Protein AF-A0A3N0IJ73-F1 (afdb_monomer)

Secondary structure (DSSP, 8-state):
-----------HHHHHHHHHHHHHHHHHHHHHHHHHHHHHHHHHHHHHHHHHHHHHHHHHHHHHHHHHHHHTS-HHHHT-HHHHHHHHHHHHTSTT-TT-EEEEEE-SSEEEEEEE-TTSEEEEEEEEEETTEEEEEEEEEEE-----TTSSS------

Sequence (159 aa):
MTKKTEGLRVGPITLVTLIAALLLAVLAVLCATTANAQATMANRQATSLTEAYAIDSCGQRMVAGIEESLSQGDVAAALTTAKLDAIANNAKAADGACDLNIESEYDGSTVSFTISAPSGKTLCAKVTRENASVSVEEWKLTTAQETPQDELWSSNNTK

Solvent-accessible surface area (backbone atoms only — not comparable to full-atom values): 9220 Å² total; per-residue (Å²): 137,84,82,77,79,77,73,79,85,74,51,73,66,60,52,51,52,52,51,52,52,51,51,52,50,52,51,50,51,54,52,51,53,50,50,52,51,51,51,54,51,50,51,52,50,51,53,57,48,52,51,51,50,34,54,51,54,30,51,53,42,33,52,51,42,51,44,52,37,52,70,76,42,67,61,85,76,36,61,38,71,72,47,51,52,51,33,45,52,58,25,26,71,42,91,82,23,72,75,48,46,73,49,74,48,67,77,88,61,39,42,39,36,37,38,37,39,87,83,46,36,32,36,43,36,31,36,34,68,54,93,93,46,71,42,78,80,40,82,44,80,45,66,66,71,87,65,75,75,76,73,80,74,67,70,84,86,74,135

pLDDT: mean 81.63, std 14.43, range [41.44, 96.88]

Radius of gyration: 30.51 Å; Cα contacts (8 Å, |Δi|>4): 154; chains: 1; bounding box: 78×40×83 Å

Organism: NCBI:txid572010

Foldseek 3Di:
DDDPPPDDPDDPVNVVVVVVVVVVVVVVVVVVVVVVVVVVVVVVVVVVVLLVVLQVQLVVQLQVLLLVLLLVDDNVVSDDPVSSVVSSVVSQVDPPRVQWDKDWDDPPFKIWMWIAHPQQWIWTWIWGDDPSHIDTPDTDTDHPPPPVPPPDPPPPPDD

Mean predicted aligned error: 11.65 Å

Structure (mmCIF, N/CA/C/O backbone):
data_AF-A0A3N0IJ73-F1
#
_entry.id   AF-A0A3N0IJ73-F1
#
loop_
_atom_site.group_PDB
_atom_site.id
_atom_site.type_symbol
_atom_site.label_atom_id
_atom_site.label_alt_id
_atom_site.label_comp_id
_atom_site.label_asym_id
_atom_site.label_entity_id
_atom_site.label_seq_id
_atom_site.pdbx_PDB_ins_code
_atom_site.Cartn_x
_atom_site.Cartn_y
_atom_site.Cartn_z
_atom_site.occupancy
_atom_site.B_iso_or_equiv
_atom_site.auth_seq_id
_atom_site.auth_comp_id
_atom_site.auth_asym_id
_atom_site.auth_atom_id
_atom_site.pdbx_PDB_model_num
ATOM 1 N N . MET A 1 1 ? 56.960 -5.435 -53.987 1.00 41.44 1 MET A N 1
ATOM 2 C CA . MET A 1 1 ? 55.540 -5.768 -54.231 1.00 41.44 1 MET A CA 1
ATOM 3 C C . MET A 1 1 ? 54.690 -4.709 -53.537 1.00 41.44 1 MET A C 1
ATOM 5 O O . MET A 1 1 ? 54.332 -4.854 -52.378 1.00 41.44 1 MET A O 1
ATOM 9 N N . THR A 1 2 ? 54.508 -3.561 -54.189 1.00 45.16 2 THR A N 1
ATOM 10 C CA . THR A 1 2 ? 53.808 -2.395 -53.635 1.00 45.16 2 THR A CA 1
ATOM 11 C C . THR A 1 2 ? 52.308 -2.577 -53.839 1.00 45.16 2 THR A C 1
ATOM 13 O O . THR A 1 2 ? 51.815 -2.638 -54.963 1.00 45.16 2 THR A O 1
ATOM 16 N N . LYS A 1 3 ? 51.580 -2.746 -52.735 1.00 51.56 3 LYS A N 1
ATOM 17 C CA . LYS A 1 3 ? 50.130 -2.942 -52.722 1.00 51.56 3 LYS A CA 1
ATOM 18 C C . LYS A 1 3 ? 49.470 -1.639 -53.189 1.00 51.56 3 LYS A C 1
ATOM 20 O O . LYS A 1 3 ? 49.469 -0.654 -52.458 1.00 51.56 3 LYS A O 1
ATOM 25 N N . LYS A 1 4 ? 48.966 -1.621 -54.425 1.00 50.94 4 LYS A N 1
ATOM 26 C CA . LYS A 1 4 ? 48.170 -0.519 -54.977 1.00 50.94 4 LYS A CA 1
ATOM 27 C C . LYS A 1 4 ? 46.910 -0.386 -54.119 1.00 50.94 4 LYS A C 1
ATOM 29 O O . LYS A 1 4 ? 46.064 -1.273 -54.129 1.00 50.94 4 LYS A O 1
ATOM 34 N N . THR A 1 5 ? 46.804 0.684 -53.344 1.00 56.69 5 THR A N 1
ATOM 35 C CA . THR A 1 5 ? 45.549 1.082 -52.708 1.00 56.69 5 THR A CA 1
ATOM 36 C C . THR A 1 5 ? 44.623 1.582 -53.811 1.00 56.69 5 THR A C 1
ATOM 38 O O . THR A 1 5 ? 44.721 2.720 -54.264 1.00 56.69 5 THR A O 1
ATOM 41 N N . GLU A 1 6 ? 43.756 0.703 -54.314 1.00 58.97 6 GLU A N 1
ATOM 42 C CA . GLU A 1 6 ? 42.613 1.128 -55.118 1.00 58.97 6 GLU A CA 1
ATOM 43 C C . GLU A 1 6 ? 41.727 2.017 -54.245 1.00 58.97 6 GLU A C 1
ATOM 45 O O . GLU A 1 6 ? 41.061 1.556 -53.321 1.00 58.97 6 GLU A O 1
ATOM 50 N N . GLY A 1 7 ? 41.779 3.325 -54.503 1.00 61.22 7 GLY A N 1
ATOM 51 C CA . GLY A 1 7 ? 40.873 4.283 -53.892 1.00 61.22 7 GLY A CA 1
ATOM 52 C C . GLY A 1 7 ? 39.442 3.935 -54.288 1.00 61.22 7 GLY A C 1
ATOM 53 O O . GLY A 1 7 ? 39.105 3.949 -55.473 1.00 61.22 7 GLY A O 1
ATOM 54 N N . LEU A 1 8 ? 38.613 3.611 -53.296 1.00 64.56 8 LEU A N 1
ATOM 55 C CA . LEU A 1 8 ? 37.190 3.359 -53.478 1.00 64.56 8 LEU A CA 1
ATOM 56 C C . LEU A 1 8 ? 36.561 4.620 -54.099 1.00 64.56 8 LEU A C 1
ATOM 58 O O . LEU A 1 8 ? 36.478 5.662 -53.448 1.00 64.56 8 LEU A O 1
ATOM 62 N N . ARG A 1 9 ? 36.155 4.562 -55.374 1.00 67.44 9 ARG A N 1
ATOM 63 C CA . ARG A 1 9 ? 35.444 5.665 -56.039 1.00 67.44 9 ARG A CA 1
ATOM 64 C C . ARG A 1 9 ? 34.006 5.700 -55.531 1.00 67.44 9 ARG A C 1
ATOM 66 O O . ARG A 1 9 ? 33.099 5.176 -56.167 1.00 67.44 9 ARG A O 1
ATOM 73 N N . VAL A 1 10 ? 33.812 6.277 -54.352 1.00 70.62 10 VAL A N 1
ATOM 74 C CA . VAL A 1 10 ? 32.486 6.480 -53.765 1.00 70.62 10 VAL A CA 1
ATOM 75 C C . VAL A 1 10 ? 31.813 7.630 -54.507 1.00 70.62 10 VAL A C 1
ATOM 77 O O . VAL A 1 10 ? 32.291 8.763 -54.47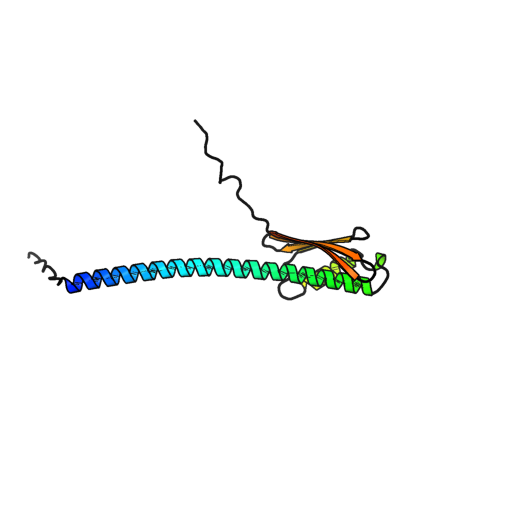7 1.00 70.62 10 VAL A O 1
ATOM 80 N N . GLY A 1 11 ? 30.716 7.338 -55.206 1.00 82.12 11 GLY A N 1
ATOM 81 C CA . GLY A 1 11 ? 29.887 8.374 -55.815 1.00 82.12 11 GLY A CA 1
ATOM 82 C C . GLY A 1 11 ? 29.214 9.241 -54.738 1.00 82.12 11 GLY A C 1
ATOM 83 O O . GLY A 1 11 ? 28.904 8.737 -53.656 1.00 82.12 11 GLY A O 1
ATOM 84 N N . PRO A 1 12 ? 28.933 10.528 -55.012 1.00 82.62 12 PRO A N 1
ATOM 85 C CA . PRO A 1 12 ? 28.343 11.449 -54.033 1.00 82.62 12 PRO A CA 1
ATOM 86 C C . PRO A 1 12 ? 26.993 10.965 -53.474 1.00 82.62 12 PRO A C 1
ATOM 88 O O . PRO A 1 12 ? 26.675 11.232 -52.320 1.00 82.62 12 PRO A O 1
ATOM 91 N N . ILE A 1 13 ? 26.233 10.182 -54.249 1.00 85.88 13 ILE A N 1
ATOM 92 C CA . ILE A 1 13 ? 24.969 9.570 -53.807 1.00 85.88 13 ILE A CA 1
ATOM 93 C C . ILE A 1 13 ? 25.214 8.555 -52.682 1.00 85.88 13 ILE A C 1
ATOM 95 O O . ILE A 1 13 ? 24.539 8.602 -51.658 1.00 85.88 13 ILE A O 1
ATOM 99 N N . THR A 1 14 ? 26.215 7.683 -52.827 1.00 86.69 14 THR A N 1
ATOM 100 C CA . THR A 1 14 ? 26.566 6.680 -51.811 1.00 86.69 14 THR A CA 1
ATOM 101 C C . THR A 1 14 ? 27.010 7.341 -50.503 1.00 86.69 14 THR A C 1
ATOM 103 O O . THR A 1 14 ? 26.659 6.874 -49.420 1.00 86.69 14 THR A O 1
ATOM 106 N N . LEU A 1 15 ? 27.725 8.468 -50.591 1.00 86.69 15 LEU A N 1
ATOM 107 C CA . LEU A 1 15 ? 28.125 9.248 -49.420 1.00 86.69 15 LEU A CA 1
ATOM 108 C C . LEU A 1 15 ? 26.905 9.799 -48.663 1.00 86.69 15 LEU A C 1
ATOM 110 O O . LEU A 1 15 ? 26.803 9.607 -47.453 1.00 86.69 15 LEU A O 1
ATOM 114 N N . VAL A 1 16 ? 25.958 10.429 -49.367 1.00 90.06 16 VAL A N 1
ATOM 115 C CA . VAL A 1 16 ? 24.736 10.976 -48.749 1.00 90.06 16 VAL A CA 1
ATOM 116 C C . VAL A 1 16 ? 23.900 9.869 -48.108 1.00 90.06 16 VAL A C 1
ATOM 118 O O . VAL A 1 16 ? 23.431 10.037 -46.984 1.00 90.06 16 VAL A O 1
ATOM 121 N N . THR A 1 17 ? 23.764 8.712 -48.763 1.00 92.50 17 THR A N 1
ATOM 122 C CA . THR A 1 17 ? 23.019 7.580 -48.190 1.00 92.50 17 THR A CA 1
ATOM 123 C C . THR A 1 17 ? 23.667 7.024 -46.925 1.00 92.50 17 THR A C 1
ATOM 125 O O . THR A 1 17 ? 22.953 6.677 -45.988 1.00 92.50 17 THR A O 1
ATOM 128 N N . LEU A 1 18 ? 25.003 6.977 -46.855 1.00 92.44 18 LEU A N 1
ATOM 129 C CA . LEU A 1 18 ? 25.710 6.5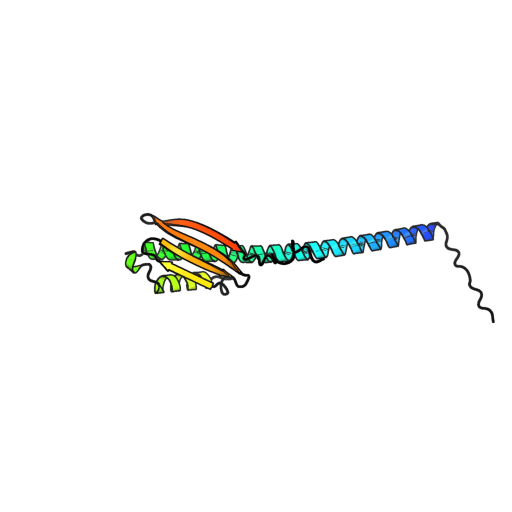17 -45.657 1.00 92.44 18 LEU A CA 1
ATOM 130 C C . LEU A 1 18 ? 25.543 7.492 -44.490 1.00 92.44 18 LEU A C 1
ATOM 132 O O . LEU A 1 18 ? 25.297 7.058 -43.368 1.00 92.44 18 LEU A O 1
ATOM 136 N N . ILE A 1 19 ? 25.623 8.800 -44.752 1.00 94.38 19 ILE A N 1
ATOM 137 C CA . ILE A 1 19 ? 25.391 9.824 -43.725 1.00 94.38 19 ILE A CA 1
ATOM 138 C C . ILE A 1 19 ? 23.947 9.750 -43.225 1.00 94.38 19 ILE A C 1
ATOM 140 O O . ILE A 1 19 ? 23.722 9.732 -42.019 1.00 94.38 19 ILE A O 1
ATOM 144 N N . ALA A 1 20 ? 22.970 9.649 -44.130 1.00 93.75 20 ALA A N 1
ATOM 145 C CA . ALA A 1 20 ? 21.566 9.512 -43.757 1.00 93.75 20 ALA A CA 1
ATOM 146 C C . ALA A 1 20 ? 21.319 8.252 -42.910 1.00 93.75 20 ALA A C 1
ATOM 148 O O . ALA A 1 20 ? 20.660 8.333 -41.876 1.00 93.75 20 ALA A O 1
ATOM 149 N N . ALA A 1 21 ? 21.893 7.107 -43.294 1.00 94.12 21 ALA A N 1
ATOM 150 C CA . ALA A 1 21 ? 21.797 5.871 -42.518 1.00 94.12 21 ALA A CA 1
ATOM 151 C C . ALA A 1 21 ? 22.432 6.009 -41.124 1.00 94.12 21 ALA A C 1
ATOM 153 O O . ALA A 1 21 ? 21.850 5.555 -40.141 1.00 94.12 21 ALA A O 1
ATOM 154 N N . LEU A 1 22 ? 23.586 6.677 -41.019 1.00 94.62 22 LEU A N 1
ATOM 155 C CA . LEU A 1 22 ? 24.241 6.943 -39.739 1.00 94.62 22 LEU A CA 1
ATOM 156 C C . LEU A 1 22 ? 23.397 7.866 -38.850 1.00 94.62 22 LEU A C 1
ATOM 158 O O . LEU A 1 22 ? 23.239 7.586 -37.666 1.00 94.62 22 LEU A O 1
ATOM 162 N N . LEU A 1 23 ? 22.805 8.925 -39.408 1.00 95.94 23 LEU A N 1
ATOM 163 C CA . LEU A 1 23 ? 21.911 9.821 -38.666 1.00 95.94 23 LEU A CA 1
ATOM 164 C C . LEU A 1 23 ? 20.656 9.091 -38.178 1.00 95.94 23 LEU A C 1
ATOM 166 O O . LEU A 1 23 ? 20.279 9.242 -37.019 1.00 95.94 23 LEU A O 1
ATOM 170 N N . LEU A 1 24 ? 20.042 8.261 -39.026 1.00 95.75 24 LEU A N 1
ATOM 171 C CA . LEU A 1 24 ? 18.901 7.432 -38.634 1.00 95.75 24 LEU A CA 1
ATOM 172 C C . LEU A 1 24 ? 19.274 6.441 -37.527 1.00 95.75 24 LEU A C 1
ATOM 174 O O . LEU A 1 24 ? 18.502 6.267 -36.588 1.00 95.75 24 LEU A O 1
ATOM 178 N N . ALA A 1 25 ? 20.463 5.837 -37.594 1.00 96.19 25 ALA A N 1
ATOM 179 C CA . ALA A 1 25 ? 20.952 4.950 -36.545 1.00 96.19 25 ALA A CA 1
ATOM 180 C C . ALA A 1 25 ? 21.143 5.694 -35.212 1.00 96.19 25 ALA A C 1
ATOM 182 O O . ALA A 1 25 ? 20.705 5.209 -34.171 1.00 96.19 25 ALA A O 1
ATOM 183 N N . VAL A 1 26 ? 21.735 6.892 -35.235 1.00 96.31 26 VAL A N 1
ATOM 184 C CA . VAL A 1 26 ? 21.917 7.716 -34.028 1.00 96.31 26 VAL A CA 1
ATOM 185 C C . VAL A 1 26 ? 20.571 8.144 -33.440 1.00 96.31 26 VAL A C 1
ATOM 187 O O . VAL A 1 26 ? 20.373 8.026 -32.231 1.00 96.31 26 VAL A O 1
ATOM 190 N N . LEU A 1 27 ? 19.625 8.583 -34.278 1.00 96.69 27 LEU A N 1
ATOM 191 C CA . LEU A 1 27 ? 18.270 8.919 -33.839 1.00 96.69 27 LEU A CA 1
ATOM 192 C C . LEU A 1 27 ? 17.579 7.713 -33.198 1.00 96.69 27 LEU A C 1
ATOM 194 O O . LEU A 1 27 ? 17.010 7.846 -32.119 1.00 96.69 27 LEU A O 1
ATOM 198 N N . ALA A 1 28 ? 17.685 6.531 -33.810 1.00 95.69 28 ALA A N 1
ATOM 199 C CA . ALA A 1 28 ? 17.106 5.307 -33.266 1.00 95.69 28 ALA A CA 1
ATOM 200 C C . ALA A 1 28 ? 17.679 4.963 -31.882 1.00 95.69 28 ALA A C 1
ATOM 202 O O . ALA A 1 28 ? 16.918 4.660 -30.962 1.00 95.69 28 ALA A O 1
ATOM 203 N N . VAL A 1 29 ? 19.002 5.062 -31.702 1.00 96.88 29 VAL A N 1
ATOM 204 C CA . VAL A 1 29 ? 19.650 4.822 -30.403 1.00 96.88 29 VAL A CA 1
ATOM 205 C C . VAL A 1 29 ? 19.185 5.840 -29.360 1.00 96.88 29 VAL A C 1
ATOM 207 O O . VAL A 1 29 ? 18.858 5.449 -28.242 1.00 96.88 29 VAL A O 1
ATOM 210 N N . LEU A 1 30 ? 19.093 7.125 -29.711 1.00 95.94 30 LEU A N 1
ATOM 211 C CA . LEU A 1 30 ? 18.648 8.170 -28.784 1.00 95.94 30 LEU A CA 1
ATOM 212 C C . LEU A 1 30 ? 17.172 8.011 -28.378 1.00 95.94 30 LEU A C 1
ATOM 214 O O . LEU A 1 30 ? 16.806 8.206 -27.215 1.00 95.94 30 LEU A O 1
ATOM 218 N N . CYS A 1 31 ? 16.316 7.620 -29.324 1.00 95.38 31 CYS A N 1
ATOM 219 C CA . CYS A 1 31 ? 14.930 7.266 -29.038 1.00 95.38 31 CYS A CA 1
ATOM 220 C C . CYS A 1 31 ? 14.854 6.058 -28.095 1.00 95.38 31 CYS A C 1
ATOM 222 O O . CYS A 1 31 ? 14.096 6.091 -27.128 1.00 95.38 31 CYS A O 1
ATOM 224 N N . ALA A 1 32 ? 15.666 5.021 -28.324 1.00 95.00 32 ALA A N 1
ATOM 225 C CA . ALA A 1 32 ? 15.690 3.832 -27.478 1.00 95.00 32 ALA A CA 1
ATOM 226 C C . ALA A 1 32 ? 16.170 4.133 -26.049 1.00 95.00 32 ALA A C 1
ATOM 228 O O . ALA A 1 32 ? 15.587 3.634 -25.087 1.00 95.00 32 ALA A O 1
ATOM 229 N N . THR A 1 33 ? 17.201 4.963 -25.870 1.00 94.69 33 THR A N 1
ATOM 230 C CA . THR A 1 33 ? 17.674 5.338 -24.525 1.00 94.69 33 THR A CA 1
ATOM 231 C C . THR A 1 33 ? 16.628 6.153 -23.771 1.00 94.69 33 THR A C 1
ATOM 233 O O . THR A 1 33 ? 16.377 5.884 -22.596 1.00 94.69 33 THR A O 1
ATOM 236 N N . THR A 1 34 ? 15.953 7.079 -24.457 1.00 95.12 34 THR A N 1
ATOM 237 C CA . THR A 1 34 ? 14.871 7.881 -23.872 1.00 95.12 34 THR A CA 1
ATOM 238 C C . THR A 1 34 ? 13.674 7.005 -23.497 1.00 95.12 34 THR A C 1
ATOM 240 O O . THR A 1 34 ? 13.163 7.120 -22.385 1.00 95.12 34 THR A O 1
ATOM 243 N N . ALA A 1 35 ? 13.267 6.076 -24.369 1.00 93.19 35 ALA A N 1
ATOM 244 C CA . ALA A 1 35 ? 12.182 5.136 -24.091 1.00 93.19 35 ALA A CA 1
ATOM 245 C C . ALA A 1 35 ? 12.487 4.241 -22.877 1.00 93.19 35 ALA A C 1
ATOM 247 O O . ALA A 1 35 ? 11.631 4.056 -22.016 1.00 93.19 35 ALA A O 1
ATOM 248 N N . ASN A 1 36 ? 13.719 3.737 -22.752 1.00 94.12 36 ASN A N 1
ATOM 249 C CA . ASN A 1 36 ? 14.134 2.935 -21.595 1.00 94.12 36 ASN A CA 1
ATOM 250 C C . ASN A 1 36 ? 14.132 3.741 -20.288 1.00 94.12 36 ASN A C 1
ATOM 252 O O . ASN A 1 36 ? 13.698 3.243 -19.244 1.00 94.12 36 ASN A O 1
ATOM 256 N N . ALA A 1 37 ? 14.582 4.997 -20.335 1.00 94.56 37 ALA A N 1
ATOM 257 C CA . ALA A 1 37 ? 14.527 5.892 -19.183 1.00 94.56 37 ALA A CA 1
ATOM 258 C C . ALA A 1 37 ? 13.073 6.170 -18.762 1.00 94.56 37 ALA A C 1
ATOM 260 O O . ALA A 1 37 ? 12.742 6.058 -17.580 1.00 94.56 37 ALA A O 1
ATOM 261 N N . GLN A 1 38 ? 12.192 6.448 -19.729 1.00 93.50 38 GLN A N 1
ATOM 262 C CA . GLN A 1 38 ? 10.759 6.637 -19.491 1.00 93.50 38 GLN A CA 1
ATOM 263 C C . GLN A 1 38 ? 10.105 5.381 -18.909 1.00 93.50 38 GLN A C 1
ATOM 265 O O . GLN A 1 38 ? 9.370 5.484 -17.931 1.00 93.50 38 GLN A O 1
ATOM 270 N N . ALA A 1 39 ? 10.416 4.196 -19.438 1.00 93.81 39 ALA A N 1
ATOM 271 C CA . ALA A 1 39 ? 9.903 2.929 -18.921 1.00 93.81 39 ALA A CA 1
ATOM 272 C C . ALA A 1 39 ? 10.352 2.677 -17.474 1.00 93.81 39 ALA A C 1
ATOM 274 O O . ALA A 1 39 ? 9.552 2.283 -16.628 1.00 93.81 39 ALA A O 1
ATOM 275 N N . THR A 1 40 ? 11.615 2.971 -17.159 1.00 93.50 40 THR A N 1
ATOM 276 C CA . THR A 1 40 ? 12.146 2.837 -15.795 1.00 93.50 40 THR A CA 1
ATOM 277 C C . THR A 1 40 ? 11.431 3.780 -14.827 1.00 93.50 40 THR A C 1
ATOM 279 O O . THR A 1 40 ? 11.063 3.379 -13.722 1.00 93.50 40 THR A O 1
ATOM 282 N N . MET A 1 41 ? 11.206 5.030 -15.238 1.00 93.56 41 MET A N 1
ATOM 283 C CA . MET A 1 41 ? 10.467 6.007 -14.440 1.00 93.56 41 MET A CA 1
ATOM 284 C C . MET A 1 41 ? 9.005 5.588 -14.246 1.00 93.56 41 MET A C 1
ATOM 286 O O . MET A 1 41 ? 8.517 5.619 -13.118 1.00 93.56 41 MET A O 1
ATOM 290 N N . ALA A 1 42 ? 8.335 5.132 -15.306 1.00 92.25 42 ALA A N 1
ATOM 291 C CA . ALA A 1 42 ? 6.966 4.632 -15.246 1.00 92.25 42 ALA A CA 1
ATOM 292 C C . ALA A 1 42 ? 6.842 3.422 -14.309 1.00 92.25 42 ALA A C 1
ATOM 294 O O . ALA A 1 42 ? 5.927 3.374 -13.493 1.00 92.25 42 ALA A O 1
ATOM 295 N N . ASN A 1 43 ? 7.796 2.487 -14.352 1.00 92.75 43 ASN A N 1
ATOM 296 C CA . ASN A 1 43 ? 7.816 1.340 -13.446 1.00 92.75 43 ASN A CA 1
ATOM 297 C C . ASN A 1 43 ? 7.939 1.777 -11.979 1.00 92.75 43 ASN A C 1
ATOM 299 O O . ASN A 1 43 ? 7.180 1.318 -11.134 1.00 92.75 43 ASN A O 1
ATOM 303 N N . ARG A 1 44 ? 8.838 2.724 -11.675 1.00 91.19 44 ARG A N 1
ATOM 304 C CA . ARG A 1 44 ? 8.978 3.276 -10.314 1.00 91.19 44 ARG A CA 1
ATOM 305 C C . ARG A 1 44 ? 7.697 3.965 -9.840 1.00 91.19 44 ARG A C 1
ATOM 307 O O . ARG A 1 44 ? 7.312 3.798 -8.685 1.00 91.19 44 ARG A O 1
ATOM 314 N N . GLN A 1 45 ? 7.032 4.712 -10.722 1.00 91.62 45 GLN A N 1
ATOM 315 C CA . GLN A 1 45 ? 5.744 5.339 -10.416 1.00 91.62 45 GLN A CA 1
ATOM 316 C C . GLN A 1 45 ? 4.661 4.292 -10.145 1.00 91.62 45 GLN A C 1
ATOM 318 O O . GLN A 1 45 ? 3.960 4.401 -9.143 1.00 91.62 45 GLN A O 1
ATOM 323 N N . ALA A 1 46 ? 4.563 3.256 -10.981 1.00 89.88 46 ALA A N 1
ATOM 324 C CA . ALA A 1 46 ? 3.607 2.168 -10.803 1.00 89.88 46 ALA A CA 1
ATOM 325 C C . ALA A 1 46 ? 3.829 1.421 -9.479 1.00 89.88 46 ALA A C 1
ATOM 327 O O . ALA A 1 46 ? 2.870 1.193 -8.741 1.00 89.88 46 ALA A O 1
ATOM 328 N N . THR A 1 47 ? 5.081 1.104 -9.131 1.00 88.56 47 THR A N 1
ATOM 329 C CA . THR A 1 47 ? 5.425 0.482 -7.845 1.00 88.56 47 THR A CA 1
ATOM 330 C C . THR A 1 47 ? 5.042 1.381 -6.672 1.00 88.56 47 THR A C 1
ATOM 332 O O . THR A 1 47 ? 4.324 0.939 -5.779 1.00 88.56 47 THR A O 1
ATOM 335 N N . SER A 1 48 ? 5.446 2.658 -6.692 1.00 86.94 48 SER A N 1
ATOM 336 C CA . SER A 1 48 ? 5.131 3.590 -5.601 1.00 86.94 48 SER A CA 1
ATOM 337 C C . SER A 1 48 ? 3.627 3.812 -5.434 1.00 86.94 48 SER A C 1
ATOM 339 O O . SER A 1 48 ? 3.178 4.068 -4.318 1.00 86.94 48 SER A O 1
ATOM 341 N N . LEU A 1 49 ? 2.863 3.785 -6.527 1.00 89.19 49 LEU A N 1
ATOM 342 C CA . LEU A 1 49 ? 1.418 3.974 -6.491 1.00 89.19 49 LEU A CA 1
ATOM 343 C C . LEU A 1 49 ? 0.704 2.715 -5.982 1.00 89.19 49 LEU A C 1
ATOM 345 O O . LEU A 1 49 ? -0.191 2.818 -5.151 1.00 89.19 49 LEU A O 1
ATOM 349 N N . THR A 1 50 ? 1.141 1.533 -6.425 1.00 90.00 50 THR A N 1
ATOM 350 C CA . THR A 1 50 ? 0.630 0.240 -5.937 1.00 90.00 50 THR A CA 1
ATOM 351 C C . THR A 1 50 ? 0.793 0.130 -4.425 1.00 90.00 50 THR A C 1
ATOM 353 O O . THR A 1 50 ? -0.145 -0.226 -3.719 1.00 90.00 50 THR A O 1
ATOM 356 N N . GLU A 1 51 ? 1.962 0.509 -3.915 1.00 88.75 51 GLU A N 1
ATOM 357 C CA . GLU A 1 51 ? 2.231 0.514 -2.482 1.00 88.75 51 GLU A CA 1
ATOM 358 C C . GLU A 1 51 ? 1.363 1.526 -1.721 1.00 88.75 51 GLU A C 1
ATOM 360 O O . GLU A 1 51 ? 0.819 1.203 -0.667 1.00 88.75 51 GLU A O 1
ATOM 365 N N . ALA A 1 52 ? 1.174 2.734 -2.265 1.00 89.81 52 ALA A N 1
ATOM 366 C CA . ALA A 1 52 ? 0.285 3.725 -1.662 1.00 89.81 52 ALA A CA 1
ATOM 367 C C . ALA A 1 52 ? -1.157 3.199 -1.548 1.00 89.81 52 ALA A C 1
ATOM 369 O O . ALA A 1 52 ? -1.779 3.356 -0.500 1.00 89.81 52 ALA A O 1
ATOM 370 N N . TYR A 1 53 ? -1.661 2.519 -2.583 1.00 90.25 53 TYR A N 1
ATOM 371 C CA . TYR A 1 53 ? -2.981 1.884 -2.540 1.00 90.25 53 TYR A CA 1
ATOM 372 C C . TYR A 1 53 ? -3.052 0.718 -1.552 1.00 90.25 53 TYR A C 1
ATOM 374 O O . TYR A 1 53 ? -4.078 0.543 -0.895 1.00 90.25 53 TYR A O 1
ATOM 382 N N . ALA A 1 54 ? -1.983 -0.068 -1.408 1.00 90.00 54 ALA A N 1
ATOM 383 C CA . ALA A 1 54 ? -1.932 -1.136 -0.415 1.00 90.00 54 ALA A CA 1
ATOM 384 C C . ALA A 1 54 ? -2.079 -0.570 1.007 1.00 90.00 54 ALA A C 1
ATOM 386 O O . ALA A 1 54 ? -2.936 -1.035 1.761 1.00 90.00 54 ALA A O 1
ATOM 387 N N . ILE A 1 55 ? -1.328 0.488 1.334 1.00 90.94 55 ILE A N 1
ATOM 388 C CA . ILE A 1 55 ? -1.406 1.179 2.629 1.00 90.94 55 ILE A CA 1
ATOM 389 C C . ILE A 1 55 ? -2.799 1.782 2.851 1.00 90.94 55 ILE A C 1
ATOM 391 O O . ILE A 1 55 ? -3.392 1.569 3.907 1.00 90.94 55 ILE A O 1
ATOM 395 N N . ASP A 1 56 ? -3.342 2.489 1.856 1.00 91.75 56 ASP A N 1
ATOM 396 C CA . ASP A 1 56 ? -4.654 3.139 1.955 1.00 91.75 56 ASP A CA 1
ATOM 397 C C . ASP A 1 56 ? -5.774 2.111 2.173 1.00 91.75 56 ASP A C 1
ATOM 399 O O . ASP A 1 56 ? -6.572 2.229 3.103 1.00 91.75 56 ASP A O 1
ATOM 403 N N . SER A 1 57 ? -5.769 1.028 1.390 1.00 91.31 57 SER A N 1
ATOM 404 C CA . SER A 1 57 ? -6.738 -0.061 1.541 1.00 91.31 57 SER A CA 1
ATOM 405 C C . SER A 1 57 ? -6.626 -0.753 2.903 1.00 91.31 57 SER A C 1
ATOM 407 O O . SER A 1 57 ? -7.639 -1.135 3.487 1.00 91.31 57 SER A O 1
ATOM 409 N N . CYS A 1 58 ? -5.410 -0.904 3.435 1.00 92.50 58 CYS A N 1
ATOM 410 C CA . CYS A 1 58 ? -5.175 -1.457 4.765 1.00 92.50 58 CYS A CA 1
ATOM 411 C C . CYS A 1 58 ? -5.765 -0.548 5.852 1.00 92.50 58 CYS A C 1
ATOM 413 O O . CYS A 1 58 ? -6.506 -1.020 6.715 1.00 92.50 58 CYS A O 1
ATOM 415 N N . GLY A 1 59 ? -5.538 0.765 5.748 1.00 91.88 59 GLY A N 1
ATOM 416 C CA . GLY A 1 59 ? -6.144 1.749 6.641 1.00 91.88 59 GLY A CA 1
ATOM 417 C C . GLY A 1 59 ? -7.670 1.715 6.596 1.00 91.88 59 GLY A C 1
ATOM 418 O O . GLY A 1 59 ? -8.312 1.724 7.641 1.00 91.88 59 GLY A O 1
ATOM 419 N N . GLN A 1 60 ? -8.270 1.620 5.405 1.00 92.88 60 GLN A N 1
ATOM 420 C CA . GLN A 1 60 ? -9.729 1.578 5.271 1.00 92.88 60 GLN A CA 1
ATOM 421 C C . GLN A 1 60 ? -10.318 0.318 5.918 1.00 92.88 60 GLN A C 1
ATOM 423 O O . GLN A 1 60 ? -11.334 0.395 6.606 1.00 92.88 60 GLN A O 1
ATOM 428 N N . ARG A 1 61 ? -9.653 -0.837 5.771 1.00 92.81 61 ARG A N 1
ATOM 429 C CA . ARG A 1 61 ? -10.045 -2.077 6.467 1.00 92.81 61 ARG A CA 1
ATOM 430 C C . ARG A 1 61 ? -9.920 -1.949 7.980 1.00 92.81 61 ARG A C 1
ATOM 432 O O . ARG A 1 61 ? -10.767 -2.465 8.702 1.00 92.81 61 ARG A O 1
ATOM 439 N N . MET A 1 62 ? -8.893 -1.253 8.458 1.00 91.75 62 MET A N 1
ATOM 440 C CA . MET A 1 62 ? -8.728 -0.990 9.882 1.00 91.75 62 MET A CA 1
ATOM 441 C C . MET A 1 62 ? -9.870 -0.129 10.432 1.00 91.75 62 MET A C 1
ATOM 443 O O . MET A 1 62 ? -10.460 -0.492 11.447 1.00 91.75 62 MET A O 1
ATOM 447 N N . VAL A 1 63 ? -10.243 0.949 9.734 1.00 91.81 63 VAL A N 1
ATOM 448 C CA . VAL A 1 63 ? -11.413 1.774 10.087 1.00 91.81 63 VAL A CA 1
ATOM 449 C C . VAL A 1 63 ? -12.691 0.934 10.098 1.00 91.81 63 VAL A C 1
ATOM 451 O O . VAL A 1 63 ? -13.447 1.002 11.064 1.00 91.81 63 VAL A O 1
ATOM 454 N N . ALA A 1 64 ? -12.897 0.085 9.088 1.00 90.62 64 ALA A N 1
ATOM 455 C CA . ALA A 1 64 ? -14.060 -0.797 9.021 1.00 90.62 64 ALA A CA 1
ATOM 456 C C . ALA A 1 64 ? -14.114 -1.792 10.197 1.00 90.62 64 ALA A C 1
ATOM 458 O O . ALA A 1 64 ? -15.175 -1.997 10.779 1.00 90.62 64 ALA A O 1
ATOM 459 N N . GLY A 1 65 ? -12.979 -2.374 10.598 1.00 89.88 65 GLY A N 1
ATOM 460 C CA . GLY A 1 65 ? -12.923 -3.271 11.757 1.00 89.88 65 GLY A CA 1
ATOM 461 C C . GLY A 1 65 ? -13.152 -2.555 13.095 1.00 89.88 65 GLY A C 1
ATOM 462 O O . GLY A 1 65 ? -13.740 -3.131 14.016 1.00 89.88 65 GLY A O 1
ATOM 463 N N . ILE A 1 66 ? -12.731 -1.289 13.204 1.00 88.88 66 ILE A N 1
ATOM 464 C CA . ILE A 1 66 ? -13.037 -0.421 14.353 1.00 88.88 66 ILE A CA 1
ATOM 465 C C . ILE A 1 66 ? -14.543 -0.139 14.406 1.00 88.88 66 ILE A C 1
ATOM 467 O O . ILE A 1 66 ? -15.158 -0.306 15.460 1.00 88.88 66 ILE A O 1
ATOM 471 N N . GLU A 1 67 ? -15.150 0.237 13.280 1.00 88.31 67 GLU A N 1
ATOM 472 C CA . GLU A 1 67 ? -16.590 0.493 13.175 1.00 88.31 67 GLU A CA 1
ATOM 473 C C . GLU A 1 67 ? -17.421 -0.757 13.497 1.00 88.31 67 GLU A C 1
ATOM 475 O O . GLU A 1 67 ? -18.350 -0.694 14.305 1.00 88.31 67 GLU A O 1
ATOM 480 N N . GLU A 1 68 ? -17.040 -1.918 12.958 1.00 87.19 68 GLU A N 1
ATOM 481 C CA . GLU A 1 68 ? -17.682 -3.196 13.267 1.00 87.19 68 GLU A CA 1
ATOM 482 C C . GLU A 1 68 ? -17.603 -3.507 14.768 1.00 87.19 68 GLU A C 1
ATOM 484 O O . GLU A 1 68 ? -18.613 -3.845 15.388 1.00 87.19 68 GLU A O 1
ATOM 489 N N . SER A 1 69 ? -16.436 -3.318 15.385 1.00 84.94 69 SER A N 1
ATOM 490 C CA . SER A 1 69 ? -16.253 -3.555 16.822 1.00 84.94 69 SER A CA 1
ATOM 491 C C . SER A 1 69 ? -17.104 -2.621 17.682 1.00 84.94 69 SER A C 1
ATOM 493 O O . SER A 1 69 ? -17.648 -3.052 18.699 1.00 84.94 69 SER A O 1
ATOM 495 N N . LEU A 1 70 ? -17.261 -1.363 17.262 1.00 80.69 70 LEU A N 1
ATOM 496 C CA . LEU A 1 70 ? -18.107 -0.368 17.925 1.00 80.69 70 LEU A CA 1
ATOM 497 C C . LEU A 1 70 ? -19.604 -0.665 17.767 1.00 80.69 70 LEU A C 1
ATOM 499 O O . LEU A 1 70 ? -20.384 -0.377 18.676 1.00 80.69 70 LEU A O 1
ATOM 503 N N . SER A 1 71 ? -20.010 -1.270 16.647 1.00 80.06 71 SER A N 1
ATOM 504 C CA . SER A 1 71 ? -21.402 -1.667 16.404 1.00 80.06 71 SER A CA 1
ATOM 505 C C . SER A 1 71 ? -21.878 -2.814 17.312 1.00 80.06 71 SER A C 1
ATOM 507 O O . SER A 1 71 ? -23.076 -2.945 17.565 1.00 80.06 71 SER A O 1
ATOM 509 N N . GLN A 1 72 ? -20.952 -3.619 17.852 1.00 77.62 72 GLN A N 1
ATOM 510 C CA . GLN A 1 72 ? -21.252 -4.804 18.668 1.00 77.62 72 GLN A CA 1
ATOM 511 C C . GLN A 1 72 ? -21.501 -4.517 20.166 1.00 77.62 72 GLN A C 1
ATOM 513 O O . GLN A 1 72 ? -21.880 -5.435 20.895 1.00 77.62 72 GLN A O 1
ATOM 518 N N . GLY A 1 73 ? -21.337 -3.277 20.646 1.00 67.06 73 GLY A N 1
ATOM 519 C CA . GLY A 1 73 ? -21.659 -2.881 22.028 1.00 67.06 73 GLY A CA 1
ATOM 520 C C . GLY A 1 73 ? -20.516 -2.198 22.790 1.00 67.06 73 GLY A C 1
ATOM 521 O O . GLY A 1 73 ? -19.524 -1.803 22.192 1.00 67.06 73 GLY A O 1
ATOM 522 N N . ASP A 1 74 ? -20.705 -2.020 24.107 1.00 61.53 74 ASP A N 1
ATOM 523 C CA . ASP A 1 74 ? -19.990 -1.083 25.001 1.00 61.53 74 ASP A CA 1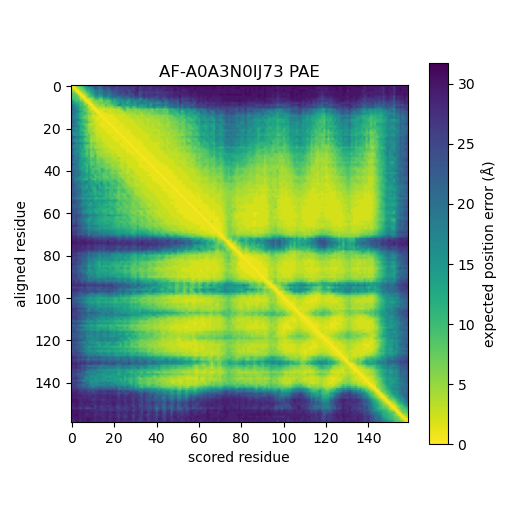
ATOM 524 C C . ASP A 1 74 ? -18.521 -0.778 24.639 1.00 61.53 74 ASP A C 1
ATOM 526 O O . ASP A 1 74 ? -17.642 -1.641 24.615 1.00 61.53 74 ASP A O 1
ATOM 530 N N . VAL A 1 75 ? -18.258 0.504 24.395 1.00 60.19 75 VAL A N 1
ATOM 531 C CA . VAL A 1 75 ? -17.071 1.017 23.699 1.00 60.19 75 VAL A CA 1
ATOM 532 C C . VAL A 1 75 ? -15.791 0.907 24.512 1.00 60.19 75 VAL A C 1
ATOM 534 O O . VAL A 1 75 ? -14.723 0.690 23.943 1.00 60.19 75 VAL A O 1
ATOM 537 N N . ALA A 1 76 ? -15.902 0.937 25.839 1.00 56.50 76 ALA A N 1
ATOM 538 C CA . ALA A 1 76 ? -14.770 0.689 26.724 1.00 56.50 76 ALA A CA 1
ATOM 539 C C . ALA A 1 76 ? -14.287 -0.776 26.663 1.00 56.50 76 ALA A C 1
ATOM 541 O O . ALA A 1 76 ? -13.100 -1.040 26.837 1.00 56.50 76 ALA A O 1
ATOM 542 N N . ALA A 1 77 ? -15.182 -1.727 26.366 1.00 61.72 77 ALA A N 1
ATOM 543 C CA . ALA A 1 77 ? -14.837 -3.134 26.144 1.00 61.72 77 ALA A CA 1
ATOM 544 C C . ALA A 1 77 ? -14.569 -3.457 24.658 1.00 61.72 77 ALA A C 1
ATOM 546 O O . ALA A 1 77 ? -13.961 -4.484 24.334 1.00 61.72 77 ALA A O 1
ATOM 547 N N . ALA A 1 78 ? -15.037 -2.609 23.738 1.00 66.19 78 ALA A N 1
ATOM 548 C CA . ALA A 1 78 ? -14.927 -2.824 22.299 1.00 66.19 78 ALA A CA 1
ATOM 549 C C . ALA A 1 78 ? -13.534 -2.525 21.727 1.00 66.19 78 ALA A C 1
ATOM 551 O O . ALA A 1 78 ? -13.149 -3.173 20.759 1.00 66.19 78 ALA A O 1
ATOM 552 N N . LEU A 1 79 ? -12.773 -1.602 22.323 1.00 75.25 79 LEU A N 1
ATOM 553 C CA . LEU A 1 79 ? -11.486 -1.125 21.792 1.00 75.25 79 LEU A CA 1
ATOM 554 C C . LEU A 1 79 ? -10.317 -1.388 22.749 1.00 75.25 79 LEU A C 1
ATOM 556 O O . LEU A 1 79 ? -9.476 -0.527 22.997 1.00 75.25 79 LEU A O 1
ATOM 560 N N . THR A 1 80 ? -10.255 -2.597 23.307 1.00 82.12 80 THR A N 1
ATOM 561 C CA . THR A 1 80 ? -9.057 -3.037 24.032 1.00 82.12 80 THR A CA 1
ATOM 562 C C . THR A 1 80 ? -7.881 -3.203 23.068 1.00 82.12 80 THR A C 1
ATOM 564 O O . THR A 1 80 ? -8.078 -3.517 21.892 1.00 82.12 80 THR A O 1
ATOM 567 N N . THR A 1 81 ? -6.649 -3.066 23.567 1.00 83.38 81 THR A N 1
ATOM 568 C CA . THR A 1 81 ? -5.421 -3.268 22.773 1.00 83.38 81 THR A CA 1
ATOM 569 C C . THR A 1 81 ? -5.448 -4.592 22.007 1.00 83.38 81 THR A C 1
ATOM 571 O O . THR A 1 81 ? -5.232 -4.610 20.804 1.00 83.38 81 THR A O 1
ATOM 574 N N . ALA A 1 82 ? -5.866 -5.683 22.659 1.00 84.75 82 ALA A N 1
ATOM 575 C CA . ALA A 1 82 ? -5.963 -6.999 22.025 1.00 84.75 82 ALA A CA 1
ATOM 576 C C . ALA A 1 82 ? -6.966 -7.056 20.854 1.00 84.75 82 ALA A C 1
ATOM 578 O O . ALA A 1 82 ? -6.761 -7.805 19.899 1.00 84.75 82 ALA A O 1
ATOM 579 N N . LYS A 1 83 ? -8.061 -6.285 20.911 1.00 86.88 83 LYS A N 1
ATOM 580 C CA . LYS A 1 83 ? -9.012 -6.190 19.796 1.00 86.88 83 LYS A CA 1
ATOM 581 C C . LYS A 1 83 ? -8.452 -5.354 18.653 1.00 86.88 83 LYS A C 1
ATOM 583 O O . LYS A 1 83 ? -8.615 -5.747 17.502 1.00 86.88 83 LYS A O 1
ATOM 588 N N . LEU A 1 84 ? -7.769 -4.251 18.955 1.00 88.25 84 LEU A N 1
ATOM 589 C CA . LEU A 1 84 ? -7.085 -3.448 17.942 1.00 88.25 84 LEU A CA 1
ATOM 590 C C . LEU A 1 84 ? -5.993 -4.253 17.228 1.00 88.25 84 LEU A C 1
ATOM 592 O O . LEU A 1 84 ? -5.939 -4.226 16.001 1.00 88.25 84 LEU A O 1
ATOM 596 N N . ASP A 1 85 ? -5.226 -5.064 17.960 1.00 89.44 85 ASP A N 1
ATOM 597 C CA . ASP A 1 85 ? -4.247 -5.989 17.379 1.00 89.44 85 ASP A CA 1
ATOM 598 C C . ASP A 1 85 ? -4.917 -7.023 16.460 1.00 89.44 85 ASP A C 1
ATOM 600 O O . ASP A 1 85 ? -4.416 -7.334 15.378 1.00 89.44 85 ASP A O 1
ATOM 604 N N . ALA A 1 86 ? -6.081 -7.554 16.851 1.00 89.19 86 ALA A N 1
ATOM 605 C CA . ALA A 1 86 ? -6.843 -8.483 16.018 1.00 89.19 86 ALA A CA 1
ATOM 606 C C . ALA A 1 86 ? -7.369 -7.816 14.734 1.00 89.19 86 ALA A C 1
ATOM 608 O O . ALA A 1 86 ? -7.252 -8.393 13.652 1.00 89.19 86 ALA A O 1
ATOM 609 N N . ILE A 1 87 ? -7.899 -6.592 14.831 1.00 90.56 87 ILE A N 1
ATOM 610 C CA . ILE A 1 87 ? -8.337 -5.793 13.676 1.00 90.56 87 ILE A CA 1
ATOM 611 C C . ILE A 1 87 ? -7.151 -5.501 12.753 1.00 90.56 87 ILE A C 1
ATOM 613 O O . ILE A 1 87 ? -7.263 -5.685 11.543 1.00 90.56 87 ILE A O 1
ATOM 617 N N . ALA A 1 88 ? -6.004 -5.109 13.311 1.00 90.56 88 ALA A N 1
ATOM 618 C CA . ALA A 1 88 ? -4.780 -4.856 12.562 1.00 90.56 88 ALA A CA 1
ATOM 619 C C . ALA A 1 88 ? -4.308 -6.112 11.813 1.00 90.56 88 ALA A C 1
ATOM 621 O O . ALA A 1 88 ? -4.015 -6.052 10.620 1.00 90.56 88 ALA A O 1
ATOM 622 N N . ASN A 1 89 ? -4.297 -7.274 12.470 1.00 89.50 89 ASN A N 1
ATOM 623 C CA . ASN A 1 89 ? -3.936 -8.539 11.829 1.00 89.50 89 ASN A CA 1
ATOM 624 C C . ASN A 1 89 ? -4.912 -8.921 10.705 1.00 89.50 89 ASN A C 1
ATOM 626 O O . ASN A 1 89 ? -4.475 -9.350 9.638 1.00 89.50 89 ASN A O 1
ATOM 630 N N . ASN A 1 90 ? -6.216 -8.704 10.896 1.00 88.25 90 ASN A N 1
ATOM 631 C CA . ASN A 1 90 ? -7.219 -8.924 9.851 1.00 88.25 90 ASN A CA 1
ATOM 632 C C . ASN A 1 90 ? -7.059 -7.947 8.675 1.00 88.25 90 ASN A C 1
ATOM 634 O O . ASN A 1 90 ? -7.201 -8.348 7.521 1.00 88.25 90 ASN A O 1
ATOM 638 N N . ALA A 1 91 ? -6.714 -6.684 8.941 1.00 87.62 91 ALA A N 1
ATOM 639 C CA . ALA A 1 91 ? -6.455 -5.690 7.902 1.00 87.62 91 ALA A CA 1
ATOM 640 C C . ALA A 1 91 ? -5.231 -6.060 7.040 1.00 87.62 91 ALA A C 1
ATOM 642 O O . ALA A 1 91 ? -5.273 -5.879 5.821 1.00 87.62 91 ALA A O 1
ATOM 643 N N . LYS A 1 92 ? -4.187 -6.641 7.655 1.00 85.62 92 LYS A N 1
ATOM 644 C CA . LYS A 1 92 ? -2.980 -7.157 6.974 1.00 85.62 92 LYS A CA 1
ATOM 645 C C . LYS A 1 92 ? -3.195 -8.467 6.224 1.00 85.62 92 LYS A C 1
ATOM 647 O O . LYS A 1 92 ? -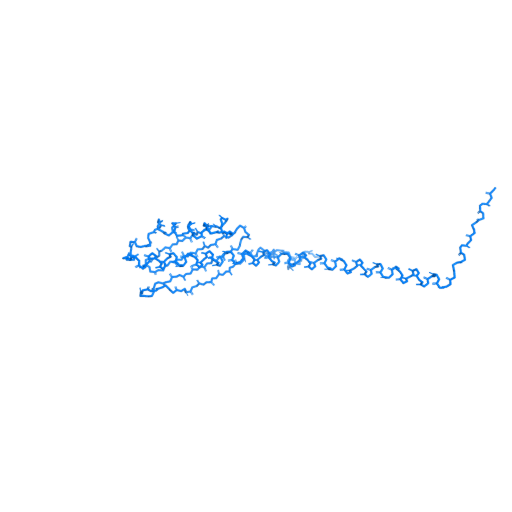2.482 -8.732 5.264 1.00 85.62 92 LYS A O 1
ATOM 652 N N . ALA A 1 93 ? -4.142 -9.296 6.664 1.00 81.12 93 ALA A N 1
ATOM 653 C CA . ALA A 1 93 ? -4.414 -10.599 6.055 1.00 81.12 93 ALA A CA 1
ATOM 654 C C . ALA A 1 93 ? -4.992 -10.497 4.628 1.00 81.12 93 ALA A C 1
ATOM 656 O O . ALA A 1 93 ? -5.093 -11.505 3.930 1.00 81.12 93 ALA A O 1
ATOM 657 N N . ALA A 1 94 ? -5.372 -9.294 4.188 1.00 72.62 94 ALA A N 1
ATOM 658 C CA . ALA A 1 94 ? -5.752 -9.027 2.811 1.00 72.62 94 ALA A CA 1
ATOM 659 C C . ALA A 1 94 ? -4.539 -9.053 1.861 1.00 72.62 94 ALA A C 1
ATOM 661 O O . ALA A 1 94 ? -3.428 -8.657 2.217 1.00 72.62 94 ALA A O 1
ATOM 662 N N . ASP A 1 95 ? -4.780 -9.491 0.625 1.00 64.06 95 ASP A N 1
ATOM 663 C CA . ASP A 1 95 ? -3.755 -9.599 -0.414 1.00 64.06 95 ASP A CA 1
ATOM 664 C C . ASP A 1 95 ? -3.019 -8.257 -0.624 1.00 64.06 95 ASP A C 1
ATOM 666 O O . ASP A 1 95 ? -3.648 -7.201 -0.742 1.00 64.06 95 ASP A O 1
ATOM 670 N N . GLY A 1 96 ? -1.682 -8.294 -0.619 1.00 66.25 96 GLY A N 1
ATOM 671 C CA . GLY A 1 96 ? -0.810 -7.122 -0.787 1.00 66.25 96 GLY A CA 1
ATOM 672 C C . GLY A 1 96 ? -0.474 -6.301 0.472 1.00 66.25 96 GLY A C 1
ATOM 673 O O . GLY A 1 96 ? 0.260 -5.323 0.349 1.00 66.25 96 GLY A O 1
ATOM 674 N N . ALA A 1 97 ? -0.961 -6.671 1.665 1.00 69.00 97 ALA A N 1
ATOM 675 C CA . ALA A 1 97 ? -0.729 -5.928 2.918 1.00 69.00 97 ALA A CA 1
ATOM 676 C C . ALA A 1 97 ? 0.084 -6.691 3.989 1.00 69.00 97 ALA A C 1
ATOM 678 O O . ALA A 1 97 ? 0.304 -6.164 5.082 1.00 69.00 97 ALA A O 1
ATOM 679 N N . CYS A 1 98 ? 0.553 -7.908 3.692 1.00 65.44 98 CYS A N 1
ATOM 680 C CA . CYS A 1 98 ? 1.222 -8.787 4.659 1.00 65.44 98 CYS A CA 1
ATOM 681 C C . CYS A 1 98 ? 2.531 -8.219 5.235 1.00 65.44 98 CYS A C 1
ATOM 683 O O . CYS A 1 98 ? 2.872 -8.523 6.376 1.00 65.44 98 CYS A O 1
ATOM 685 N N . ASP A 1 99 ? 3.216 -7.357 4.481 1.00 81.94 99 ASP A N 1
ATOM 686 C CA . ASP A 1 99 ? 4.499 -6.763 4.879 1.00 81.94 99 ASP A CA 1
ATOM 687 C C . ASP A 1 99 ? 4.340 -5.421 5.618 1.00 81.94 99 ASP A C 1
ATOM 689 O O . ASP A 1 99 ? 5.330 -4.786 5.985 1.00 81.94 99 ASP A O 1
ATOM 693 N N . LEU A 1 100 ? 3.103 -4.961 5.834 1.00 86.25 100 LEU A N 1
ATOM 694 C CA . LEU A 1 100 ? 2.830 -3.706 6.528 1.00 86.25 100 LEU A CA 1
ATOM 695 C C . LEU A 1 100 ? 2.917 -3.899 8.045 1.00 86.25 100 LEU A C 1
ATOM 697 O O . LEU A 1 100 ? 2.353 -4.836 8.617 1.00 86.25 100 LEU A O 1
ATOM 701 N N . ASN A 1 101 ? 3.575 -2.969 8.732 1.00 90.44 101 ASN A N 1
ATOM 702 C CA . ASN A 1 101 ? 3.458 -2.834 10.177 1.00 90.44 101 ASN A CA 1
ATOM 703 C C . ASN A 1 101 ? 2.261 -1.939 10.515 1.00 90.44 101 ASN A C 1
ATOM 705 O O . ASN A 1 101 ? 2.008 -0.972 9.807 1.00 90.44 101 ASN A O 1
ATOM 709 N N . ILE A 1 102 ? 1.529 -2.260 11.580 1.00 91.44 102 ILE A N 1
ATOM 710 C CA . ILE A 1 102 ? 0.409 -1.445 12.060 1.00 91.44 102 ILE A CA 1
ATOM 711 C C . ILE A 1 102 ? 0.601 -1.300 13.557 1.00 91.44 102 ILE A C 1
ATOM 713 O O . ILE A 1 102 ? 0.677 -2.301 14.264 1.00 91.44 102 ILE A O 1
ATOM 717 N N . GLU A 1 103 ? 0.665 -0.060 14.007 1.00 90.50 103 GLU A N 1
ATOM 718 C CA . GLU A 1 103 ? 0.684 0.313 15.412 1.00 90.50 103 GLU A CA 1
ATOM 719 C C . GLU A 1 103 ? -0.585 1.095 15.702 1.00 90.50 103 GLU A C 1
ATOM 721 O O . GLU A 1 103 ? -0.987 1.949 14.911 1.00 90.50 103 GLU A O 1
ATOM 726 N N . SER A 1 104 ? -1.240 0.787 16.812 1.00 90.69 104 SER A N 1
ATOM 727 C CA . SER A 1 104 ? -2.537 1.360 17.144 1.00 90.69 104 SER A CA 1
ATOM 728 C C . SER A 1 104 ? -2.632 1.652 18.625 1.00 90.69 104 SER A C 1
ATOM 730 O O . SER A 1 104 ? -2.248 0.822 19.447 1.00 90.69 104 SER A O 1
ATOM 732 N N . GLU A 1 105 ? -3.199 2.799 18.956 1.00 88.38 105 GLU A N 1
ATOM 733 C CA . GLU A 1 105 ? -3.377 3.261 20.321 1.00 88.38 105 GLU A CA 1
ATOM 734 C C . GLU A 1 105 ? -4.788 3.820 20.501 1.00 88.38 105 GLU A C 1
ATOM 736 O O . GLU A 1 105 ? -5.352 4.440 19.594 1.00 88.38 105 GLU A O 1
ATOM 741 N N . TYR A 1 106 ? -5.359 3.590 21.682 1.00 86.50 106 TYR A N 1
ATOM 742 C CA . TYR A 1 106 ? -6.664 4.107 22.068 1.00 86.50 106 TYR A CA 1
ATOM 743 C C . TYR A 1 106 ? -6.536 4.983 23.311 1.00 86.50 106 TYR A C 1
ATOM 745 O O . TYR A 1 106 ? -6.206 4.489 24.386 1.00 86.50 106 TYR A O 1
ATOM 753 N N . ASP A 1 107 ? -6.859 6.267 23.166 1.00 83.31 107 ASP A N 1
ATOM 754 C CA . ASP A 1 107 ? -6.794 7.277 24.235 1.00 83.31 107 ASP A CA 1
ATOM 755 C C . ASP A 1 107 ? -8.160 7.471 24.933 1.00 83.31 107 ASP A C 1
ATOM 757 O O . ASP A 1 107 ? -8.536 8.550 25.379 1.00 83.31 107 ASP A O 1
ATOM 761 N N . GLY A 1 108 ? -9.009 6.439 24.943 1.00 76.06 108 GLY A N 1
ATOM 762 C CA . GLY A 1 108 ? -10.329 6.490 25.590 1.00 76.06 108 GLY A CA 1
ATOM 763 C C . GLY A 1 108 ? -11.446 7.170 24.785 1.00 76.06 108 GLY A C 1
ATOM 764 O O . GLY A 1 108 ? -12.616 6.966 25.107 1.00 76.06 108 GLY A O 1
ATOM 765 N N . SER A 1 109 ? -11.119 7.922 23.730 1.00 78.25 109 SER A N 1
ATOM 766 C CA . SER A 1 109 ? -12.098 8.502 22.788 1.00 78.25 109 SER A CA 1
ATOM 767 C C . SER A 1 109 ? -11.647 8.455 21.325 1.00 78.25 109 SER A C 1
ATOM 769 O O . SER A 1 109 ? -12.483 8.378 20.421 1.00 78.25 109 SER A O 1
ATOM 771 N N . THR A 1 110 ? -10.336 8.494 21.091 1.00 85.88 110 THR A N 1
ATOM 772 C CA . THR A 1 110 ? -9.731 8.531 19.758 1.00 85.88 110 THR A CA 1
ATOM 773 C C . THR A 1 110 ? -8.864 7.298 19.568 1.00 85.88 110 THR A C 1
ATOM 775 O O . THR A 1 110 ? -8.061 6.962 20.439 1.00 85.88 110 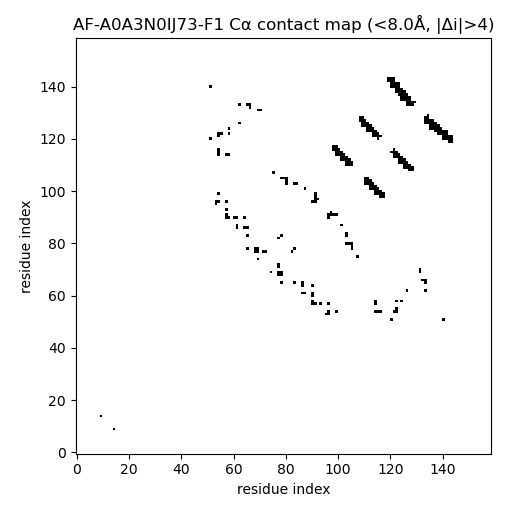THR A O 1
ATOM 778 N N . VAL A 1 111 ? 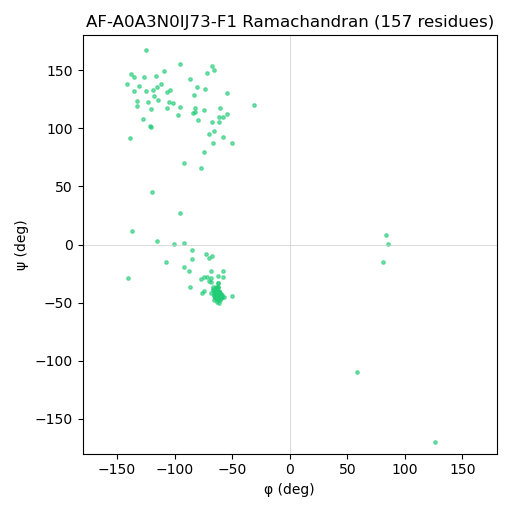-9.013 6.635 18.423 1.00 88.81 111 VAL A N 1
ATOM 779 C CA . VAL A 1 111 ? -8.081 5.609 17.957 1.00 88.81 111 VAL A CA 1
ATOM 780 C C . VAL A 1 111 ? -7.087 6.281 17.020 1.00 88.81 111 VAL A C 1
ATOM 782 O O . VAL A 1 111 ? -7.467 6.823 15.981 1.00 88.81 111 VAL A O 1
ATOM 785 N N . SER A 1 112 ? -5.811 6.248 17.384 1.00 91.38 112 SER A N 1
ATOM 786 C CA . SER A 1 112 ? -4.719 6.661 16.504 1.00 91.38 112 SER A CA 1
ATOM 787 C C . SER A 1 112 ? -4.033 5.415 15.979 1.00 91.38 112 SER A C 1
ATOM 789 O O . SER A 1 112 ? -3.726 4.512 16.755 1.00 91.38 112 SER A O 1
ATOM 791 N N . PHE A 1 113 ? -3.784 5.346 14.676 1.00 92.75 113 PHE A N 1
ATOM 792 C CA . PHE A 1 113 ? -3.016 4.247 14.112 1.00 92.75 113 PHE A CA 1
ATOM 793 C C . PHE A 1 113 ? -2.026 4.704 13.056 1.00 92.75 113 PHE A C 1
ATOM 795 O O . PHE A 1 113 ? -2.258 5.658 12.312 1.00 92.75 113 PHE A O 1
ATOM 802 N N . THR A 1 114 ? -0.905 3.998 13.011 1.00 93.44 114 THR A N 1
ATOM 803 C CA . THR A 1 114 ? 0.167 4.218 12.053 1.00 93.44 114 THR A CA 1
ATOM 804 C C . THR A 1 114 ? 0.422 2.932 11.291 1.00 93.44 114 THR A C 1
ATOM 806 O O . THR A 1 114 ? 0.716 1.899 11.887 1.00 93.44 114 THR A O 1
ATOM 809 N N . ILE A 1 115 ? 0.316 3.002 9.967 1.00 92.50 115 ILE A N 1
ATOM 810 C CA . ILE A 1 115 ? 0.650 1.904 9.063 1.00 92.50 115 ILE A CA 1
ATOM 811 C C . ILE A 1 115 ? 1.976 2.230 8.397 1.00 92.50 115 ILE A C 1
ATOM 813 O O . ILE A 1 115 ? 2.079 3.256 7.732 1.00 92.50 115 ILE A O 1
ATOM 817 N N . SER A 1 116 ? 2.968 1.361 8.541 1.00 91.19 116 SER A N 1
ATOM 818 C CA . SER A 1 116 ? 4.312 1.558 7.997 1.00 91.19 116 SER A CA 1
ATOM 819 C C . SER A 1 116 ? 4.642 0.463 6.994 1.00 91.19 116 SER A C 1
ATOM 821 O O . SER A 1 116 ? 4.532 -0.722 7.303 1.00 91.19 116 SER A O 1
ATOM 823 N N . ALA A 1 117 ? 5.068 0.859 5.798 1.00 89.12 117 ALA A N 1
ATOM 824 C CA . ALA A 1 117 ? 5.555 -0.052 4.773 1.00 89.12 117 ALA A CA 1
ATOM 825 C C . ALA A 1 117 ? 7.091 -0.166 4.805 1.00 89.12 117 ALA A C 1
ATOM 827 O O . ALA A 1 117 ? 7.765 0.786 5.215 1.00 89.12 117 ALA A O 1
ATOM 828 N N . PRO A 1 118 ? 7.672 -1.277 4.308 1.00 83.12 118 PRO A N 1
ATOM 829 C CA . PRO A 1 118 ? 9.126 -1.456 4.240 1.00 83.12 118 PRO A CA 1
ATOM 830 C C . PRO A 1 118 ? 9.863 -0.375 3.434 1.00 83.12 118 PRO A C 1
ATOM 832 O O . PRO A 1 118 ? 11.048 -0.148 3.659 1.00 83.12 118 PRO A O 1
ATOM 835 N N . SER A 1 119 ? 9.183 0.317 2.513 1.00 82.19 119 SER A N 1
ATOM 836 C CA . SER A 1 119 ? 9.751 1.438 1.748 1.00 82.19 119 SER A CA 1
ATOM 837 C C . SER A 1 119 ? 9.959 2.727 2.551 1.00 82.19 119 SER A C 1
ATOM 839 O O . SER A 1 119 ? 10.501 3.691 2.011 1.00 82.19 119 SER A O 1
ATOM 841 N N . GLY A 1 120 ? 9.477 2.793 3.798 1.00 83.38 120 GLY A N 1
ATOM 842 C CA . GLY A 1 120 ? 9.449 4.022 4.594 1.00 83.38 120 GLY A CA 1
ATOM 843 C C . GLY A 1 120 ? 8.237 4.921 4.321 1.00 83.38 120 GLY A C 1
ATOM 844 O O . GLY A 1 120 ? 8.182 6.051 4.814 1.00 83.38 120 GLY A O 1
ATOM 845 N N . LYS A 1 121 ? 7.250 4.455 3.543 1.00 88.06 121 LYS A N 1
ATOM 846 C CA . LYS A 1 121 ? 5.926 5.090 3.484 1.00 88.06 121 LYS A CA 1
ATOM 847 C C . LYS A 1 121 ? 5.145 4.793 4.753 1.00 88.06 121 LYS A C 1
ATOM 849 O O . LYS A 1 121 ? 5.074 3.645 5.186 1.00 88.06 121 LYS A O 1
ATOM 854 N N . THR A 1 122 ? 4.526 5.821 5.312 1.00 91.62 122 THR A N 1
ATOM 855 C CA . THR A 1 122 ? 3.719 5.713 6.522 1.00 91.62 122 THR A CA 1
ATOM 856 C C . THR A 1 122 ? 2.373 6.397 6.334 1.00 91.62 122 THR A C 1
ATOM 858 O O . THR A 1 122 ? 2.293 7.489 5.779 1.00 91.62 122 THR A O 1
ATOM 861 N N . LEU A 1 123 ? 1.296 5.764 6.780 1.00 92.38 123 LEU A N 1
ATOM 862 C CA . LEU A 1 123 ? -0.014 6.385 6.924 1.00 92.38 123 LEU A CA 1
ATOM 863 C C . LEU A 1 123 ? -0.266 6.601 8.407 1.00 92.38 123 LEU A C 1
ATOM 865 O O . LEU A 1 123 ? -0.351 5.632 9.152 1.00 92.38 123 LEU A O 1
ATOM 869 N N . CYS A 1 124 ? -0.413 7.855 8.814 1.00 93.56 124 CYS A N 1
ATOM 870 C CA . CYS A 1 124 ? -0.877 8.213 10.146 1.00 93.56 124 CYS A CA 1
ATOM 871 C C . CYS A 1 124 ? -2.347 8.606 10.043 1.00 93.56 124 CYS A C 1
ATOM 873 O O . CYS A 1 124 ? -2.691 9.527 9.295 1.00 93.56 124 CYS A O 1
ATOM 875 N N . ALA A 1 125 ? -3.201 7.911 10.784 1.00 92.69 125 ALA A N 1
ATOM 876 C CA . ALA A 1 125 ? -4.623 8.179 10.815 1.00 92.69 125 ALA A CA 1
ATOM 877 C C . ALA A 1 125 ? -5.120 8.368 12.248 1.00 92.69 125 ALA A C 1
ATOM 879 O O . ALA A 1 125 ? -4.661 7.701 13.179 1.00 92.69 125 ALA A O 1
ATOM 880 N N . LYS A 1 126 ? -6.079 9.280 12.406 1.00 91.00 126 LYS A N 1
ATOM 881 C CA . LYS A 1 126 ? -6.805 9.494 13.657 1.00 91.00 126 LYS A CA 1
ATOM 882 C C . LYS A 1 126 ? -8.282 9.370 13.407 1.00 91.00 126 LYS A C 1
ATOM 884 O O . LYS A 1 126 ? -8.823 9.948 12.465 1.00 91.00 126 LYS A O 1
ATOM 889 N N . VAL A 1 127 ? -8.908 8.602 14.274 1.00 89.00 127 VAL A N 1
ATOM 890 C CA . VAL A 1 127 ? -10.273 8.164 14.109 1.00 89.00 127 VAL A CA 1
ATOM 891 C C . VAL A 1 127 ? -11.002 8.396 15.416 1.00 89.00 127 VAL A C 1
ATOM 893 O O . VAL A 1 127 ? -10.627 7.841 16.450 1.00 89.00 127 VAL A O 1
ATOM 896 N N . THR A 1 128 ? -12.039 9.221 15.376 1.00 85.81 128 THR A N 1
ATOM 897 C CA . THR A 1 128 ? -12.882 9.502 16.533 1.00 85.81 128 THR A CA 1
ATOM 898 C C . THR A 1 128 ? -14.247 8.887 16.377 1.00 85.81 128 THR A C 1
ATOM 900 O O . THR A 1 128 ? -14.784 8.701 15.284 1.00 85.81 128 THR A O 1
ATOM 903 N N . ARG A 1 129 ? -14.818 8.523 17.518 1.00 76.31 129 ARG A N 1
ATOM 904 C CA . ARG A 1 129 ? -16.190 8.057 17.559 1.00 76.31 129 ARG A CA 1
ATOM 905 C C . ARG A 1 129 ? -17.126 9.256 17.600 1.00 76.31 129 ARG A C 1
ATOM 907 O O . ARG A 1 129 ? -17.046 10.076 18.510 1.00 76.31 129 ARG A O 1
ATOM 914 N N . GLU A 1 130 ? -18.096 9.266 16.697 1.00 77.12 130 GLU A N 1
ATOM 915 C CA . GLU A 1 130 ? -19.203 10.212 16.715 1.00 77.12 130 GLU A CA 1
ATOM 916 C C . GLU A 1 130 ? -20.519 9.426 16.789 1.00 77.12 130 GLU A C 1
ATOM 918 O O . GLU A 1 130 ? -21.001 8.854 15.812 1.00 77.12 130 GLU A O 1
ATOM 923 N N . ASN A 1 131 ? -21.108 9.359 17.987 1.00 71.69 131 ASN A N 1
ATOM 924 C CA . ASN A 1 131 ? -22.336 8.606 18.268 1.00 71.69 131 ASN A CA 1
ATOM 925 C C . ASN A 1 131 ? -22.230 7.098 17.937 1.00 71.69 131 ASN A C 1
ATOM 927 O O . ASN A 1 131 ? -21.577 6.336 18.658 1.00 71.69 131 ASN A O 1
ATOM 931 N N . ALA A 1 132 ? -22.922 6.655 16.885 1.00 69.06 132 ALA A N 1
ATOM 932 C CA . ALA A 1 132 ? -22.969 5.272 16.413 1.00 69.06 132 ALA A CA 1
ATOM 933 C C . ALA A 1 132 ? -22.052 5.020 15.203 1.00 69.06 132 ALA A C 1
ATOM 935 O O . ALA A 1 132 ? -22.018 3.901 14.706 1.00 69.06 132 ALA A O 1
ATOM 936 N N . SER A 1 133 ? -21.330 6.043 14.740 1.00 73.44 133 SER A N 1
ATOM 937 C CA . SER A 1 133 ? -20.447 5.984 13.577 1.00 73.44 133 SER A CA 1
ATOM 938 C C . SER A 1 133 ? -19.031 6.425 13.925 1.00 73.44 133 SER A C 1
ATOM 940 O O . SER A 1 133 ? -18.755 6.997 14.985 1.00 73.44 133 SER A O 1
ATOM 942 N N . VAL A 1 134 ? -18.125 6.148 12.999 1.00 83.62 134 VAL A N 1
ATOM 943 C CA . VAL A 1 134 ? -16.715 6.489 13.091 1.00 83.62 134 VAL A CA 1
ATOM 944 C C . VAL A 1 134 ? -16.415 7.646 12.138 1.00 83.62 134 VAL A C 1
ATOM 946 O O . VAL A 1 134 ? -16.811 7.608 10.977 1.00 83.62 134 VAL A O 1
ATOM 949 N N . SER A 1 135 ? -15.725 8.674 12.629 1.00 86.38 135 SER A N 1
ATOM 950 C CA . SER A 1 135 ? -15.270 9.824 11.847 1.00 86.38 135 SER A CA 1
ATOM 951 C C . SER A 1 135 ? -13.745 9.813 11.745 1.00 86.38 135 SER A C 1
ATOM 953 O O . SER A 1 135 ? -13.046 9.501 12.709 1.00 86.38 135 SER A O 1
ATOM 955 N N . VAL A 1 136 ? -13.215 10.122 10.562 1.00 90.81 136 VAL A N 1
ATOM 956 C CA . VAL A 1 136 ? -11.769 10.192 10.313 1.00 90.81 136 VAL A CA 1
ATOM 957 C C . VAL A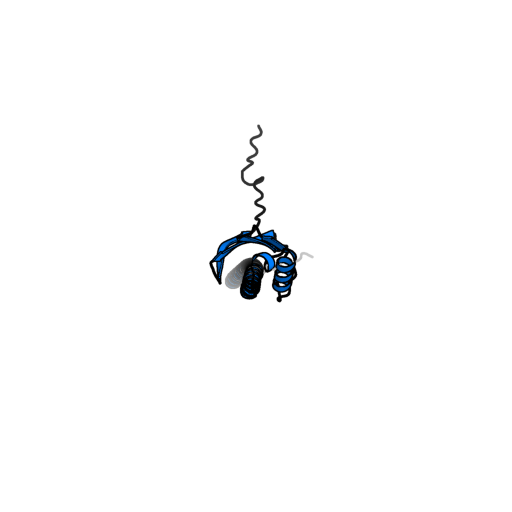 1 136 ? -11.334 11.651 10.426 1.00 90.81 136 VAL A C 1
ATOM 959 O O . VAL A 1 136 ? -11.695 12.473 9.587 1.00 90.81 136 VAL A O 1
ATOM 962 N N . GLU A 1 137 ? -10.556 11.974 11.457 1.00 88.94 137 GLU A N 1
ATOM 963 C CA . GLU A 1 137 ? -10.059 13.335 11.706 1.00 88.94 137 GLU A CA 1
ATOM 964 C C . GLU A 1 137 ? -8.766 13.627 10.954 1.00 88.94 137 GLU A C 1
ATOM 966 O O . GLU A 1 137 ? -8.537 14.741 10.484 1.00 88.94 137 GLU A O 1
ATOM 971 N N . GLU A 1 138 ? -7.905 12.619 10.841 1.00 90.12 138 GLU A N 1
ATOM 972 C CA . GLU A 1 138 ? -6.619 12.743 10.173 1.00 90.12 138 GLU A CA 1
ATOM 973 C C . GLU A 1 138 ? -6.400 11.531 9.273 1.00 90.12 138 GLU A C 1
ATOM 975 O O . GLU A 1 138 ? -6.593 10.392 9.697 1.00 90.12 138 GLU A O 1
ATOM 980 N N . TRP A 1 139 ? -5.987 11.788 8.032 1.00 93.88 139 TRP A N 1
ATOM 981 C CA . TRP A 1 139 ? -5.551 10.771 7.081 1.00 93.88 139 TRP A CA 1
ATOM 982 C C . TRP A 1 139 ? -4.330 11.285 6.329 1.00 93.88 139 TRP A C 1
ATOM 984 O O . TRP A 1 139 ? -4.439 12.004 5.332 1.00 93.88 139 TRP A O 1
ATOM 994 N N . LYS A 1 140 ? -3.145 10.978 6.852 1.00 92.00 140 LYS A N 1
ATOM 995 C CA . LYS A 1 140 ? -1.895 11.543 6.357 1.00 92.00 140 LYS A CA 1
ATOM 996 C C . LYS A 1 140 ? -0.952 10.452 5.881 1.00 92.00 140 LYS A C 1
ATOM 998 O O . LYS A 1 140 ? -0.245 9.833 6.674 1.00 92.00 140 LYS A O 1
ATOM 1003 N N . LEU A 1 141 ? -0.894 10.276 4.565 1.00 89.50 141 LEU A N 1
ATOM 1004 C CA . LEU A 1 141 ? 0.122 9.457 3.916 1.00 89.50 141 LEU A CA 1
ATOM 1005 C C . LEU A 1 141 ? 1.410 10.275 3.740 1.00 89.50 141 LEU A C 1
ATOM 1007 O O . LEU A 1 141 ? 1.434 11.284 3.037 1.00 89.50 141 LEU A O 1
ATOM 1011 N N . THR A 1 142 ? 2.486 9.830 4.374 1.00 86.88 142 THR A N 1
ATOM 1012 C CA . THR A 1 142 ? 3.818 10.432 4.318 1.00 86.88 142 THR A CA 1
ATOM 1013 C C . THR A 1 142 ? 4.789 9.450 3.669 1.00 86.88 142 THR A C 1
ATOM 1015 O O . THR A 1 142 ? 4.687 8.239 3.826 1.00 86.88 142 THR A O 1
ATOM 1018 N N . THR A 1 143 ? 5.745 9.963 2.900 1.00 82.19 143 THR A N 1
ATOM 1019 C CA . THR A 1 143 ? 6.902 9.182 2.445 1.00 82.19 143 THR A CA 1
ATOM 1020 C C . THR A 1 143 ? 8.129 9.793 3.096 1.00 82.19 143 THR A C 1
ATOM 1022 O O . THR A 1 143 ? 8.354 10.992 2.930 1.00 82.19 143 THR A O 1
ATOM 1025 N N . ALA A 1 144 ? 8.914 9.003 3.829 1.00 68.56 144 ALA A N 1
ATOM 1026 C CA . ALA A 1 144 ? 10.233 9.443 4.256 1.00 68.56 144 ALA A CA 1
ATOM 1027 C C . ALA A 1 144 ? 11.108 9.614 3.004 1.00 68.56 144 ALA A C 1
ATOM 1029 O O . ALA A 1 144 ? 11.622 8.649 2.447 1.00 68.56 144 ALA A O 1
ATOM 1030 N N . GLN A 1 145 ? 11.233 10.842 2.504 1.00 55.94 145 GLN A N 1
ATOM 1031 C CA . GLN A 1 145 ? 12.338 11.163 1.616 1.00 55.94 145 GLN A CA 1
ATOM 1032 C C . GLN A 1 145 ? 13.550 11.394 2.507 1.00 55.94 145 GLN A C 1
ATOM 1034 O O . GLN A 1 145 ? 13.644 12.434 3.161 1.00 55.94 145 GLN A O 1
ATOM 1039 N N . GLU A 1 146 ? 14.489 10.447 2.511 1.00 50.47 146 GLU A N 1
ATOM 1040 C CA . GLU A 1 146 ? 15.879 10.787 2.795 1.00 50.47 146 GLU A CA 1
ATOM 1041 C C . GLU A 1 146 ? 16.283 11.818 1.743 1.00 50.47 146 GLU A C 1
ATOM 1043 O O . GLU A 1 146 ? 16.616 11.500 0.605 1.00 50.47 146 GLU A O 1
ATOM 1048 N N . THR A 1 147 ? 16.124 13.089 2.092 1.00 50.72 147 THR A N 1
ATOM 1049 C CA . THR A 1 147 ? 16.706 14.179 1.331 1.00 50.72 147 THR A CA 1
ATOM 1050 C C . THR A 1 147 ? 18.138 14.233 1.834 1.00 50.72 147 THR A C 1
ATOM 1052 O O . THR A 1 147 ? 18.314 14.530 3.018 1.00 50.72 147 THR A O 1
ATOM 1055 N N . PRO A 1 148 ? 19.164 13.937 1.019 1.00 50.16 148 PRO A N 1
ATOM 1056 C CA . PRO A 1 148 ? 20.533 14.213 1.416 1.00 50.16 148 PRO A CA 1
ATOM 1057 C C . PRO A 1 148 ? 20.655 15.742 1.484 1.00 50.16 148 PRO A C 1
ATOM 1059 O O . PRO A 1 148 ? 20.938 16.403 0.488 1.00 50.16 148 PRO A O 1
ATOM 1062 N N . GLN A 1 149 ? 20.329 16.339 2.633 1.00 49.97 149 GLN A N 1
ATOM 1063 C CA . GLN A 1 149 ? 20.446 17.786 2.830 1.00 49.97 149 GLN A CA 1
ATOM 1064 C C . GLN A 1 149 ? 21.914 18.233 2.896 1.00 49.97 149 GLN A C 1
ATOM 1066 O O . GLN A 1 149 ? 22.182 19.425 2.774 1.00 49.97 149 GLN A O 1
ATOM 1071 N N . ASP A 1 150 ? 22.860 17.297 3.004 1.00 48.38 150 ASP A N 1
ATOM 1072 C CA . ASP A 1 150 ? 24.277 17.612 3.198 1.00 48.38 150 ASP A CA 1
ATOM 1073 C C . ASP A 1 150 ? 25.072 17.906 1.910 1.00 48.38 150 ASP A C 1
ATOM 1075 O O . ASP A 1 150 ? 26.167 18.464 1.999 1.00 48.38 150 ASP A O 1
ATOM 1079 N N . GLU A 1 151 ? 24.546 17.627 0.710 1.00 55.81 151 GLU A N 1
ATOM 1080 C CA . GLU A 1 151 ? 25.318 17.817 -0.539 1.00 55.81 151 GLU A CA 1
ATOM 1081 C C . GLU A 1 151 ? 24.885 19.002 -1.415 1.00 55.81 151 GLU A C 1
ATOM 1083 O O . GLU A 1 151 ? 25.639 19.412 -2.296 1.00 55.81 151 GLU A O 1
ATOM 1088 N N . LEU A 1 152 ? 23.703 19.594 -1.207 1.00 53.25 152 LEU A N 1
ATOM 1089 C CA . LEU A 1 152 ? 23.169 20.555 -2.188 1.00 53.25 152 LEU A CA 1
ATOM 1090 C C . LEU A 1 152 ? 23.625 22.008 -1.994 1.00 53.25 152 LEU A C 1
ATOM 1092 O O . LEU A 1 152 ? 23.644 22.755 -2.972 1.00 53.25 152 LEU A O 1
ATOM 1096 N N . TRP A 1 153 ? 24.040 22.413 -0.788 1.00 64.12 153 TRP A N 1
ATOM 1097 C CA . TRP A 1 153 ? 24.489 23.793 -0.524 1.00 64.12 153 TRP A CA 1
ATOM 1098 C C . TRP A 1 153 ? 25.744 23.925 0.343 1.00 64.12 153 TRP A C 1
ATOM 1100 O O . TRP A 1 153 ? 26.100 25.039 0.727 1.00 64.12 153 TRP A O 1
ATOM 1110 N N . SER A 1 154 ? 26.476 22.843 0.606 1.00 55.97 154 SER A N 1
ATOM 1111 C CA . SER A 1 154 ? 27.822 22.937 1.175 1.00 55.97 154 SER A CA 1
ATOM 1112 C C . SER A 1 154 ? 28.811 23.343 0.074 1.00 55.97 154 SER A C 1
ATOM 1114 O O . SER A 1 154 ? 29.704 22.601 -0.327 1.00 55.97 154 SER A O 1
ATOM 1116 N N . SER A 1 155 ? 28.660 24.567 -0.447 1.00 51.25 155 SER A N 1
ATOM 1117 C CA . SER A 1 155 ? 29.750 25.217 -1.163 1.00 51.25 155 SER A CA 1
ATOM 1118 C C . SER A 1 155 ? 30.951 25.218 -0.223 1.00 51.25 155 SER A C 1
ATOM 1120 O O . SER A 1 155 ? 30.909 25.880 0.816 1.00 51.25 155 SER A O 1
ATOM 1122 N N . ASN A 1 156 ? 31.979 24.445 -0.575 1.00 57.62 156 ASN A N 1
ATOM 1123 C CA . ASN A 1 156 ? 33.309 24.480 0.016 1.00 57.62 156 ASN A CA 1
ATOM 1124 C C . ASN A 1 156 ? 33.806 25.929 0.045 1.00 57.62 156 ASN A C 1
ATOM 1126 O O . ASN A 1 156 ? 34.468 26.395 -0.879 1.00 57.62 156 ASN A O 1
ATOM 1130 N N . ASN A 1 157 ? 33.477 26.650 1.111 1.00 53.41 157 ASN A N 1
ATOM 1131 C CA . ASN A 1 157 ? 34.043 27.947 1.414 1.00 53.41 157 ASN A CA 1
ATOM 1132 C C . ASN A 1 157 ? 35.247 27.686 2.318 1.00 53.41 157 ASN A C 1
ATOM 1134 O O . ASN A 1 157 ? 35.229 27.925 3.523 1.00 53.41 157 ASN A O 1
ATOM 1138 N N . THR A 1 158 ? 36.289 27.108 1.727 1.00 54.06 158 THR A N 1
ATOM 1139 C CA . THR A 1 158 ? 37.590 26.980 2.377 1.00 54.06 158 THR A CA 1
ATOM 1140 C C . THR A 1 158 ? 38.681 27.534 1.476 1.00 54.06 158 THR A C 1
ATOM 1142 O O . THR A 1 158 ? 39.096 26.867 0.529 1.00 54.06 158 THR A O 1
ATOM 1145 N N . LYS A 1 159 ? 39.165 28.697 1.931 1.00 44.78 159 LYS A N 1
ATOM 1146 C CA . LYS A 1 159 ? 40.404 29.434 1.633 1.00 44.78 159 LYS A CA 1
ATOM 1147 C C . LYS A 1 159 ? 40.412 30.386 0.4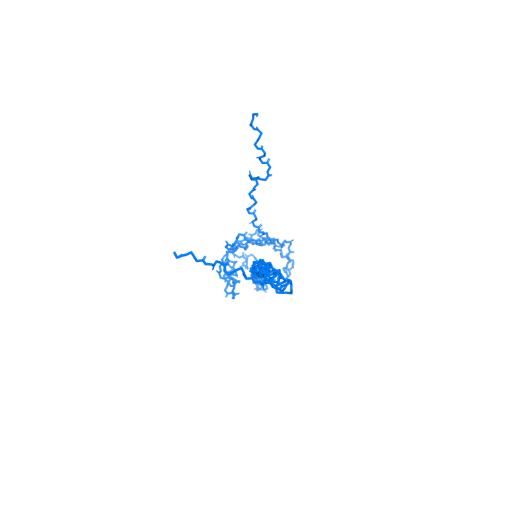46 1.00 44.78 159 LYS A C 1
ATOM 1149 O O . LYS A 1 159 ? 40.498 29.925 -0.707 1.00 44.78 159 LYS A O 1
#

Nearest PDB structures (foldseek):
  5ts4-assembly1_A  TM=6.264E-01  e=1.288E-01  synthetic construct
  1yqf-assembly1_B  TM=6.895E-01  e=7.185E-01  Leishmania major
  1yqf-assembly2_E  TM=5.917E-01  e=3.325E-01  Leishmania major
  1yqf-assembly1_C  TM=5.745E-01  e=3.1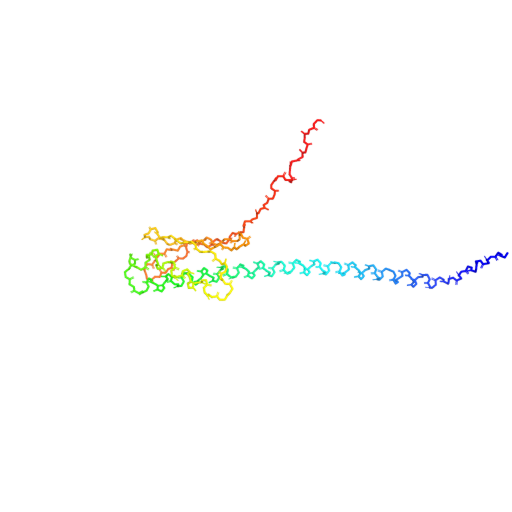34E-01  Leishmania major